Protein AF-A0A7V6YHV7-F1 (afdb_monomer)

Sequence (139 aa):
MKKWRCVVCGYIHEGPTPPDTCPICGVGPEDFEEVVEEPKAAEPAAPAVPEGATGNVGPVPGGNQKEAIFKIEYGLFVVTSEKDGRFNGQVCNTVFQITSELQRVAVALNNNNLTNHFVKASGRLTVSVLGKDNFDDIK

Structure (mmCIF, N/CA/C/O backbone):
data_AF-A0A7V6YHV7-F1
#
_entry.id   AF-A0A7V6YHV7-F1
#
loop_
_atom_site.group_PDB
_atom_site.id
_atom_site.type_symbol
_atom_site.label_atom_id
_atom_site.label_alt_id
_atom_site.label_comp_id
_atom_site.label_asym_id
_atom_site.label_entity_id
_atom_site.label_seq_id
_atom_site.pdbx_PDB_ins_code
_atom_site.Cartn_x
_atom_site.Cartn_y
_atom_site.Cartn_z
_atom_site.occupancy
_atom_site.B_iso_or_equiv
_atom_site.auth_seq_id
_atom_site.auth_comp_id
_atom_site.auth_asym_id
_atom_site.auth_atom_id
_atom_site.pdbx_PDB_model_num
ATOM 1 N N . MET A 1 1 ? 31.386 -7.732 -27.230 1.00 72.94 1 MET A N 1
ATOM 2 C CA . MET A 1 1 ? 30.184 -8.459 -27.695 1.00 72.94 1 MET A CA 1
ATOM 3 C C . MET A 1 1 ? 29.058 -7.442 -27.750 1.00 72.94 1 MET A C 1
ATOM 5 O O . MET A 1 1 ? 28.939 -6.702 -26.782 1.00 72.94 1 MET A O 1
ATOM 9 N N . LYS A 1 2 ? 28.291 -7.347 -28.841 1.00 87.31 2 LYS A N 1
ATOM 10 C CA . LYS A 1 2 ? 27.111 -6.469 -28.860 1.00 87.31 2 LYS A CA 1
ATOM 11 C C . LYS A 1 2 ? 25.996 -7.102 -28.026 1.00 87.31 2 LYS A C 1
ATOM 13 O O . LYS A 1 2 ? 25.850 -8.326 -28.021 1.00 87.31 2 LYS A O 1
ATOM 18 N N . LYS A 1 3 ? 25.250 -6.272 -27.307 1.00 92.44 3 LYS A N 1
ATOM 19 C CA . LYS A 1 3 ? 24.088 -6.676 -26.514 1.00 92.44 3 LYS A CA 1
ATOM 20 C C . LYS A 1 3 ? 22.899 -5.844 -26.962 1.00 92.44 3 LYS A C 1
ATOM 22 O O . LYS A 1 3 ? 23.048 -4.649 -27.192 1.00 92.44 3 LYS A O 1
ATOM 27 N N . TRP A 1 4 ? 21.738 -6.470 -27.059 1.00 93.19 4 TRP A N 1
ATOM 28 C CA . TRP A 1 4 ? 20.493 -5.838 -27.480 1.00 93.19 4 TRP A CA 1
ATOM 29 C C . TRP A 1 4 ? 19.469 -5.979 -26.368 1.00 93.19 4 TRP A C 1
ATOM 31 O O . TRP A 1 4 ? 19.236 -7.087 -25.887 1.00 93.19 4 TRP A O 1
ATOM 41 N N . ARG A 1 5 ? 18.862 -4.874 -25.945 1.00 92.38 5 ARG A N 1
ATOM 42 C CA . ARG A 1 5 ? 17.823 -4.858 -24.917 1.00 92.38 5 ARG A CA 1
ATOM 43 C C . ARG A 1 5 ? 16.465 -4.653 -25.568 1.00 92.38 5 ARG A C 1
ATOM 45 O O . ARG A 1 5 ? 16.271 -3.685 -26.287 1.00 92.38 5 ARG A O 1
ATOM 52 N N . CYS A 1 6 ? 15.513 -5.527 -25.268 1.00 92.00 6 CYS A N 1
ATOM 53 C CA . CYS A 1 6 ? 14.116 -5.304 -25.617 1.00 92.00 6 CYS A CA 1
ATOM 54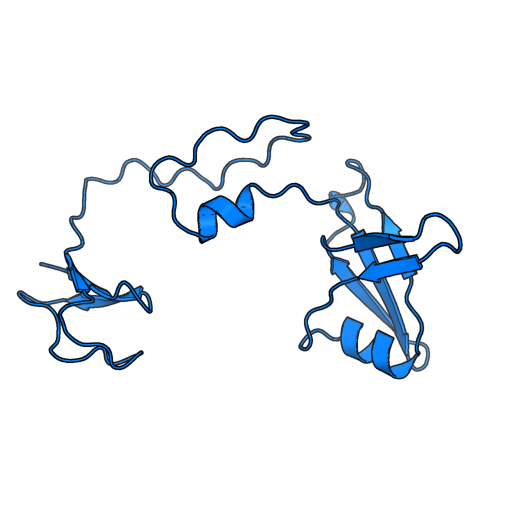 C C . CYS A 1 6 ? 13.556 -4.139 -24.787 1.00 92.00 6 CYS A C 1
ATOM 56 O O . CYS A 1 6 ? 13.540 -4.227 -23.555 1.00 92.00 6 CYS A O 1
ATOM 58 N N . VAL A 1 7 ? 13.049 -3.087 -25.431 1.00 87.62 7 VAL A N 1
ATOM 59 C CA . VAL A 1 7 ? 12.506 -1.898 -24.741 1.00 87.62 7 VAL A CA 1
ATOM 60 C C . VAL A 1 7 ? 11.175 -2.172 -24.032 1.00 87.62 7 VAL A C 1
ATOM 62 O O . VAL A 1 7 ? 10.782 -1.435 -23.132 1.00 87.62 7 VAL A O 1
ATOM 65 N N . VAL A 1 8 ? 10.495 -3.262 -24.401 1.00 83.94 8 VAL A N 1
ATOM 66 C CA . VAL A 1 8 ? 9.172 -3.626 -23.873 1.00 83.94 8 VAL A CA 1
ATOM 67 C C . VAL A 1 8 ? 9.265 -4.437 -22.580 1.00 83.94 8 VAL A C 1
ATOM 69 O O . VAL A 1 8 ? 8.527 -4.179 -21.633 1.00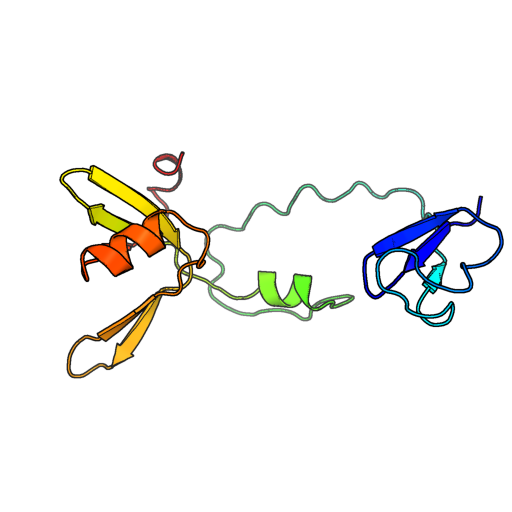 83.94 8 VAL A O 1
ATOM 72 N N . CYS A 1 9 ? 10.165 -5.423 -22.516 1.00 84.75 9 CYS A N 1
ATOM 73 C CA . CYS A 1 9 ? 10.257 -6.344 -21.372 1.00 84.75 9 CYS A CA 1
ATOM 74 C C . CYS A 1 9 ? 11.637 -6.401 -20.701 1.00 84.75 9 CYS A C 1
ATOM 76 O O . CYS A 1 9 ? 11.786 -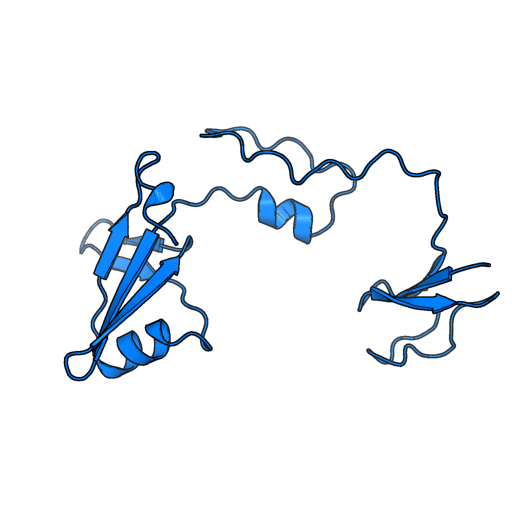7.053 -19.670 1.00 84.75 9 CYS A O 1
ATOM 78 N N . GLY A 1 10 ? 12.652 -5.749 -21.272 1.00 81.56 10 GLY A N 1
ATOM 79 C CA . GLY A 1 10 ? 14.008 -5.721 -20.723 1.00 81.56 10 GLY A CA 1
ATOM 80 C C . GLY A 1 10 ? 14.865 -6.960 -21.008 1.00 81.56 10 GLY A C 1
ATOM 81 O O . GLY A 1 10 ? 15.976 -7.038 -20.488 1.00 81.56 10 GLY A O 1
ATOM 82 N N . TYR A 1 11 ? 14.399 -7.918 -21.823 1.00 90.00 11 TYR A N 1
ATOM 83 C CA . TYR A 1 11 ? 15.203 -9.074 -22.250 1.00 90.00 11 TYR A CA 1
ATOM 84 C C . TYR A 1 11 ? 16.514 -8.632 -22.920 1.00 90.00 11 TYR A C 1
ATOM 86 O O . TYR A 1 11 ? 16.486 -7.769 -23.797 1.00 90.00 11 TYR A O 1
ATOM 94 N N . ILE A 1 12 ? 17.639 -9.246 -22.535 1.00 91.75 12 ILE A N 1
ATOM 95 C CA . ILE A 1 12 ? 18.960 -8.991 -23.121 1.00 91.75 12 ILE A CA 1
ATOM 96 C C . ILE A 1 12 ? 19.338 -10.146 -24.044 1.00 91.75 12 ILE A C 1
ATOM 98 O O . ILE A 1 12 ? 19.445 -11.292 -23.608 1.00 91.75 12 ILE A O 1
ATOM 102 N N . HIS A 1 13 ? 19.575 -9.826 -25.310 1.00 91.25 13 HIS A N 1
ATOM 103 C CA . HIS A 1 13 ? 20.118 -10.739 -26.302 1.00 91.25 13 HIS A CA 1
ATOM 104 C C . HIS A 1 13 ? 21.596 -10.427 -26.551 1.00 91.25 13 HIS A C 1
ATOM 106 O O . HIS A 1 13 ? 21.957 -9.278 -26.809 1.00 91.25 13 HIS A O 1
ATOM 112 N N . GLU A 1 14 ? 22.457 -11.439 -26.495 1.00 92.12 14 GLU A N 1
ATOM 113 C CA . GLU A 1 14 ? 23.878 -11.303 -26.821 1.00 92.12 14 GLU A CA 1
ATOM 114 C C . GLU A 1 14 ? 24.118 -11.793 -28.247 1.00 92.12 14 GLU A C 1
ATOM 116 O O . GLU A 1 14 ? 23.973 -12.977 -28.542 1.00 92.12 14 GLU A O 1
ATOM 121 N N . GLY A 1 15 ? 24.480 -10.882 -29.145 1.00 87.75 15 GLY A N 1
ATOM 122 C CA . GLY A 1 15 ? 24.585 -11.211 -30.558 1.00 87.75 15 GLY A CA 1
ATOM 123 C C . GLY A 1 15 ? 24.932 -10.001 -31.418 1.00 87.75 15 GLY A C 1
ATOM 124 O O . GLY A 1 15 ? 24.776 -8.858 -30.983 1.00 87.75 15 GLY A O 1
ATOM 125 N N . PRO A 1 16 ? 25.434 -10.220 -32.643 1.00 86.00 16 PRO A N 1
ATOM 126 C CA . PRO A 1 16 ? 25.767 -9.133 -33.561 1.00 86.00 16 PRO A CA 1
ATOM 127 C C . PRO A 1 16 ? 24.528 -8.332 -33.993 1.00 86.00 16 PRO A C 1
ATOM 129 O O . PRO A 1 16 ? 24.656 -7.143 -34.277 1.00 86.00 16 PRO A O 1
ATOM 132 N N . THR A 1 17 ? 23.350 -8.959 -33.990 1.00 89.44 17 THR A N 1
ATOM 133 C CA . THR A 1 17 ? 22.046 -8.387 -34.354 1.00 89.44 17 THR A CA 1
ATOM 134 C C . THR A 1 17 ? 20.987 -8.735 -33.298 1.00 89.44 17 THR A C 1
ATOM 136 O O . THR A 1 17 ? 21.179 -9.704 -32.556 1.00 89.44 17 THR A O 1
ATOM 139 N N . PRO A 1 18 ? 19.886 -7.967 -33.201 1.00 91.19 18 PRO A N 1
ATOM 140 C CA . PRO A 1 18 ? 18.767 -8.311 -32.329 1.00 91.19 18 PRO A CA 1
ATOM 141 C C . PRO A 1 18 ? 18.048 -9.575 -32.841 1.00 91.19 18 PRO A C 1
ATOM 143 O O . PRO A 1 18 ? 18.154 -9.899 -34.027 1.00 91.19 18 PRO A O 1
ATOM 146 N N . PRO A 1 19 ? 17.338 -10.309 -31.966 1.00 92.69 19 PRO A N 1
ATOM 147 C CA . PRO A 1 19 ? 16.587 -11.496 -32.360 1.00 92.69 19 PRO A CA 1
ATOM 148 C C . PRO A 1 19 ? 15.329 -11.113 -33.158 1.00 92.69 19 PRO A C 1
ATOM 150 O O . PRO A 1 19 ? 14.707 -10.093 -32.871 1.00 92.69 19 PRO A O 1
ATOM 153 N N . ASP A 1 20 ? 14.906 -11.972 -34.094 1.00 91.94 20 ASP A N 1
ATOM 154 C CA . ASP A 1 20 ? 13.702 -11.757 -34.923 1.00 91.94 20 ASP A CA 1
ATOM 155 C C . ASP A 1 20 ? 12.402 -11.695 -34.106 1.00 91.94 20 ASP A C 1
ATOM 157 O O . ASP A 1 20 ? 11.381 -11.173 -34.550 1.00 91.94 20 ASP A O 1
ATOM 161 N N . THR A 1 21 ? 12.397 -12.278 -32.910 1.00 93.00 21 THR A N 1
ATOM 162 C CA . THR A 1 21 ? 11.264 -12.203 -31.989 1.00 93.00 21 THR A CA 1
ATOM 163 C C . THR A 1 21 ? 11.768 -12.302 -30.560 1.00 93.00 21 THR A C 1
ATOM 165 O O . THR A 1 21 ? 12.560 -13.185 -30.219 1.00 93.00 21 THR A O 1
ATOM 168 N N . CYS A 1 22 ? 11.294 -11.409 -29.694 1.00 92.44 22 CYS A N 1
ATOM 169 C CA . CYS A 1 22 ? 11.606 -11.466 -28.277 1.00 92.44 22 CYS A CA 1
ATOM 170 C C . CYS A 1 22 ? 11.013 -12.742 -27.644 1.00 92.44 22 CYS A C 1
ATOM 172 O O . CYS A 1 22 ? 9.792 -12.911 -27.668 1.00 92.44 22 CYS A O 1
ATOM 174 N N . PRO A 1 23 ? 11.815 -13.600 -26.983 1.00 90.94 23 PRO A N 1
ATOM 175 C CA . PRO A 1 23 ? 11.320 -14.842 -26.383 1.00 90.94 23 PRO A CA 1
ATOM 176 C C . PRO A 1 23 ? 10.431 -14.623 -25.149 1.00 90.94 23 PRO A C 1
ATOM 178 O O . PRO A 1 23 ? 9.784 -15.563 -24.697 1.00 90.94 23 PRO A O 1
ATOM 181 N N . ILE A 1 24 ? 10.410 -13.409 -24.582 1.00 88.25 24 ILE A N 1
ATOM 182 C CA . ILE A 1 24 ? 9.618 -13.085 -23.385 1.00 88.25 24 ILE A CA 1
ATOM 183 C C . ILE A 1 24 ? 8.276 -12.437 -23.745 1.00 88.25 24 ILE A C 1
ATOM 185 O O . ILE A 1 24 ? 7.260 -12.788 -23.153 1.00 88.25 24 ILE A O 1
ATOM 189 N N . CYS A 1 25 ? 8.254 -11.489 -24.687 1.00 88.88 25 CYS A N 1
ATOM 190 C CA . CYS A 1 25 ? 7.051 -10.698 -24.985 1.00 88.88 25 CYS A CA 1
ATOM 191 C C . CYS A 1 25 ? 6.556 -10.782 -26.435 1.00 88.88 25 CYS A C 1
ATOM 193 O O . CYS A 1 25 ? 5.473 -10.283 -26.721 1.00 88.88 25 CYS A O 1
ATOM 195 N N . GLY A 1 26 ? 7.301 -11.424 -27.339 1.00 89.38 26 GLY A N 1
ATOM 196 C CA . GLY A 1 26 ? 6.849 -11.683 -28.709 1.00 89.38 26 GLY A CA 1
ATOM 197 C C . GLY A 1 26 ? 6.953 -10.510 -29.688 1.00 89.38 26 GLY A C 1
ATOM 198 O O . GLY A 1 26 ? 6.494 -10.650 -30.816 1.00 89.38 26 GLY A O 1
ATOM 199 N N . VAL A 1 27 ? 7.540 -9.377 -29.294 1.00 91.88 27 VAL A N 1
ATOM 200 C CA . VAL A 1 27 ? 7.771 -8.237 -30.202 1.00 91.88 27 VAL A CA 1
ATOM 201 C C . VAL A 1 27 ? 8.911 -8.501 -31.184 1.00 91.88 27 VAL A C 1
ATOM 203 O O . VAL A 1 27 ? 9.783 -9.334 -30.909 1.00 91.88 27 VAL A O 1
ATOM 206 N N . GLY A 1 28 ? 8.892 -7.800 -32.317 1.00 90.56 28 GLY A N 1
ATOM 207 C CA . GLY A 1 28 ? 9.900 -7.912 -33.366 1.00 90.56 28 GLY A CA 1
ATOM 208 C C . GLY A 1 28 ? 11.231 -7.219 -33.029 1.00 90.56 28 GLY A C 1
ATOM 209 O O . GLY A 1 28 ? 11.379 -6.613 -31.961 1.00 90.56 28 GLY A O 1
ATOM 210 N N . PRO A 1 29 ? 12.233 -7.319 -33.921 1.00 92.19 29 PRO A N 1
ATOM 211 C CA . PRO A 1 29 ? 13.563 -6.736 -33.736 1.00 92.19 29 PRO A CA 1
ATOM 212 C C . PRO A 1 29 ? 13.561 -5.200 -33.688 1.00 92.19 29 PRO A C 1
ATOM 214 O O . PRO A 1 29 ? 14.521 -4.611 -33.197 1.00 92.19 29 PRO A O 1
ATOM 217 N N . GLU A 1 30 ? 12.506 -4.544 -34.176 1.00 91.75 30 GLU A N 1
ATOM 218 C CA . GLU A 1 30 ? 12.312 -3.091 -34.121 1.00 91.75 30 GLU A CA 1
ATOM 219 C C . GLU A 1 30 ? 12.253 -2.538 -32.690 1.00 91.75 30 GLU A C 1
ATOM 221 O O . GLU A 1 30 ? 12.613 -1.385 -32.463 1.00 91.75 30 GLU A O 1
ATOM 226 N N . ASP A 1 31 ? 11.866 -3.376 -31.725 1.00 91.69 31 ASP A N 1
ATOM 227 C CA . ASP A 1 31 ? 11.743 -3.029 -30.309 1.00 91.69 31 ASP A CA 1
ATOM 228 C C . ASP A 1 31 ? 13.000 -3.410 -29.498 1.00 91.69 31 ASP A C 1
ATOM 230 O O . ASP A 1 31 ? 12.939 -3.621 -28.279 1.00 91.69 31 ASP A O 1
ATOM 234 N N . PHE A 1 32 ? 14.157 -3.522 -30.161 1.00 94.12 32 PHE A N 1
ATOM 235 C CA . PHE A 1 32 ? 15.45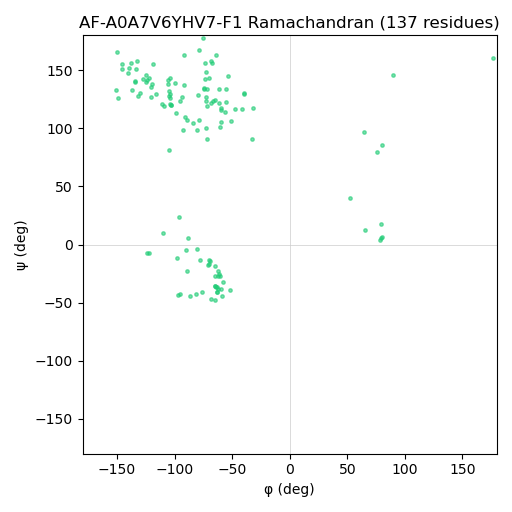4 -3.767 -29.528 1.00 94.12 32 PHE A CA 1
ATOM 236 C C . PHE A 1 32 ? 16.428 -2.600 -29.722 1.00 94.12 32 PHE A C 1
ATOM 238 O O . PHE A 1 32 ? 16.715 -2.183 -30.841 1.00 94.12 32 PHE A O 1
ATOM 245 N N . GLU A 1 33 ? 17.019 -2.137 -28.621 1.00 92.19 33 GLU A N 1
ATOM 246 C CA . GLU A 1 33 ? 18.066 -1.110 -28.605 1.00 92.19 33 GLU A CA 1
ATOM 247 C C . GLU A 1 33 ? 19.449 -1.718 -28.310 1.00 92.19 33 GLU A C 1
ATOM 249 O O . GLU A 1 33 ? 19.581 -2.632 -27.490 1.00 92.19 33 GLU A O 1
ATOM 254 N N . GLU A 1 34 ? 20.500 -1.225 -28.975 1.00 91.00 34 GLU A N 1
ATOM 255 C CA . GLU A 1 34 ? 21.882 -1.652 -28.711 1.00 91.00 34 GLU A CA 1
ATOM 256 C C . GLU A 1 34 ? 22.360 -1.080 -27.367 1.00 91.00 34 GLU A C 1
ATOM 258 O O . GLU A 1 34 ? 22.364 0.131 -27.144 1.00 91.00 34 GLU A O 1
ATOM 263 N N . VAL A 1 35 ? 22.797 -1.957 -26.464 1.00 86.19 35 VAL A N 1
ATOM 264 C CA . VAL A 1 35 ? 23.362 -1.575 -25.169 1.00 86.19 35 VAL A CA 1
ATOM 265 C C . VAL A 1 35 ? 24.817 -1.177 -25.384 1.00 86.19 35 VAL A C 1
ATOM 267 O O . VAL A 1 35 ? 25.709 -2.026 -25.459 1.00 86.19 35 VAL A O 1
ATOM 270 N N . VAL A 1 36 ? 25.055 0.128 -25.475 1.00 78.69 36 VAL A N 1
ATOM 271 C CA . VAL A 1 36 ? 26.403 0.696 -25.456 1.00 78.69 36 VAL A CA 1
ATOM 272 C C . VAL A 1 36 ? 26.869 0.728 -24.000 1.00 78.69 36 VAL A C 1
ATOM 274 O O . VAL A 1 36 ? 26.359 1.497 -23.189 1.00 78.69 36 VAL A O 1
ATOM 277 N N . GLU A 1 37 ? 27.800 -0.156 -23.636 1.00 61.22 37 GLU A N 1
ATOM 278 C CA . GLU A 1 37 ? 28.442 -0.126 -22.319 1.00 61.22 37 GLU A CA 1
ATOM 279 C C . GLU A 1 37 ? 29.391 1.086 -22.258 1.00 61.22 37 GLU A C 1
ATOM 281 O O . GLU A 1 37 ? 30.556 1.004 -22.643 1.00 61.22 37 GLU A O 1
ATOM 286 N N . GLU A 1 38 ? 28.894 2.237 -21.800 1.00 46.00 38 GLU A N 1
ATOM 287 C CA . GLU A 1 38 ? 29.760 3.338 -21.369 1.00 46.00 38 GLU A CA 1
ATOM 288 C C . GLU A 1 38 ? 30.476 2.948 -20.063 1.00 46.00 38 GLU A C 1
ATOM 290 O O . GLU A 1 38 ? 29.892 2.258 -19.216 1.00 46.00 38 GLU A O 1
ATOM 295 N N . PRO A 1 39 ? 31.749 3.347 -19.869 1.00 42.62 39 PRO A N 1
ATOM 296 C CA . PRO A 1 39 ? 32.498 2.988 -18.675 1.00 42.62 39 PRO A CA 1
ATOM 297 C C . PRO A 1 39 ? 31.776 3.530 -17.443 1.00 42.62 39 PRO A C 1
ATOM 299 O O . PRO A 1 39 ? 31.647 4.738 -17.262 1.00 42.62 39 PRO A O 1
ATOM 302 N N . LYS A 1 40 ? 31.316 2.587 -16.615 1.00 38.88 40 LYS A N 1
ATOM 303 C CA . LYS A 1 40 ? 30.654 2.735 -15.317 1.00 38.88 40 LYS A CA 1
ATOM 304 C C . LYS A 1 40 ? 31.166 3.951 -14.532 1.00 38.88 40 LYS A C 1
ATOM 306 O O . LYS A 1 40 ? 32.069 3.830 -13.705 1.00 38.88 40 LYS A O 1
ATOM 311 N N . ALA A 1 41 ? 30.525 5.106 -14.717 1.00 34.66 41 ALA A N 1
ATOM 312 C CA . ALA A 1 41 ? 30.329 6.016 -13.603 1.00 34.66 41 ALA A CA 1
ATOM 313 C C . ALA A 1 41 ? 29.488 5.228 -12.600 1.00 34.66 41 ALA A C 1
ATOM 315 O O . ALA A 1 41 ? 28.461 4.656 -12.969 1.00 34.66 41 ALA A O 1
ATOM 316 N N . ALA A 1 42 ? 30.019 5.075 -11.388 1.00 38.16 42 ALA A N 1
ATOM 317 C CA . ALA A 1 42 ? 29.410 4.307 -10.316 1.00 38.16 42 ALA A CA 1
ATOM 318 C C . ALA A 1 42 ? 27.893 4.525 -10.296 1.00 38.16 42 ALA A C 1
ATOM 320 O O . ALA A 1 42 ? 27.445 5.672 -10.322 1.00 38.16 42 ALA A O 1
ATOM 321 N N . GLU A 1 43 ? 27.132 3.426 -10.264 1.00 38.22 43 GLU A N 1
ATOM 322 C CA . GLU A 1 43 ? 25.720 3.462 -9.891 1.00 38.22 43 GLU A CA 1
ATOM 323 C C . GLU A 1 43 ? 25.601 4.415 -8.701 1.00 38.22 43 GLU A C 1
ATOM 325 O O . GLU A 1 43 ? 26.237 4.148 -7.671 1.00 38.22 43 GLU A O 1
ATOM 330 N N . PRO A 1 44 ? 24.884 5.548 -8.816 1.00 44.25 44 PRO A N 1
ATOM 331 C CA . PRO A 1 44 ? 24.596 6.313 -7.629 1.00 44.25 44 PRO A CA 1
ATOM 332 C C . PRO A 1 44 ? 23.816 5.357 -6.736 1.00 44.25 44 PRO A C 1
ATOM 334 O O . PRO A 1 44 ? 22.757 4.851 -7.119 1.00 44.25 44 PRO A O 1
ATOM 337 N N . ALA A 1 45 ? 24.402 5.056 -5.574 1.00 43.06 45 ALA A N 1
ATOM 338 C CA . ALA A 1 45 ? 23.689 4.452 -4.466 1.00 43.06 45 ALA A CA 1
ATOM 339 C C . ALA A 1 45 ? 22.315 5.119 -4.409 1.00 43.06 45 ALA A C 1
ATOM 341 O O . ALA A 1 45 ? 22.254 6.349 -4.521 1.00 43.06 45 ALA A O 1
ATOM 342 N N . ALA A 1 46 ? 21.255 4.304 -4.338 1.00 43.06 46 ALA A N 1
ATOM 343 C CA . ALA A 1 46 ? 19.870 4.756 -4.263 1.00 43.06 46 ALA A CA 1
ATOM 344 C C . ALA A 1 46 ? 19.825 6.096 -3.515 1.00 43.06 46 ALA A C 1
ATOM 346 O O . ALA A 1 46 ? 20.318 6.136 -2.382 1.00 43.06 46 ALA A O 1
ATOM 347 N N . PRO A 1 47 ? 19.389 7.196 -4.163 1.00 45.03 47 PRO A N 1
ATOM 348 C CA . PRO A 1 47 ? 19.552 8.515 -3.583 1.00 45.03 47 PRO A CA 1
ATOM 349 C C . PRO A 1 47 ? 18.905 8.484 -2.208 1.00 45.03 47 PRO A C 1
ATOM 351 O O . PRO A 1 47 ? 17.742 8.096 -2.081 1.00 45.03 47 PRO A O 1
ATOM 354 N N . ALA A 1 48 ? 19.700 8.814 -1.187 1.00 43.03 48 ALA A N 1
ATOM 355 C CA . ALA A 1 48 ? 19.205 9.001 0.161 1.00 43.03 48 ALA A CA 1
ATOM 356 C C . ALA A 1 48 ? 17.972 9.895 0.052 1.00 43.03 48 ALA A C 1
ATOM 358 O O . ALA A 1 48 ? 18.060 11.007 -0.471 1.00 43.03 48 ALA A O 1
ATOM 359 N N . VAL A 1 49 ? 16.819 9.348 0.437 1.00 46.22 49 VAL A N 1
ATOM 360 C CA . VAL A 1 49 ? 15.540 10.050 0.394 1.00 46.22 49 VAL A CA 1
ATOM 361 C C . VAL A 1 49 ? 15.736 11.326 1.213 1.00 46.22 49 VAL A C 1
ATOM 363 O O . VAL A 1 49 ? 16.014 11.214 2.408 1.00 46.22 49 VAL A O 1
ATOM 366 N N . PRO A 1 50 ? 15.681 12.531 0.619 1.00 41.72 50 PRO A N 1
ATOM 367 C CA . PRO A 1 50 ? 15.814 13.736 1.413 1.00 41.72 50 PRO A CA 1
ATOM 368 C C . PRO A 1 50 ? 14.588 13.822 2.322 1.00 41.72 50 PRO A C 1
ATOM 370 O O . PRO A 1 50 ? 13.446 13.779 1.858 1.00 41.72 50 PRO A O 1
ATOM 373 N N . GLU A 1 51 ? 14.822 13.898 3.630 1.00 39.62 51 GLU A N 1
ATOM 374 C CA . GLU A 1 51 ? 13.763 14.047 4.621 1.00 39.62 51 GLU A CA 1
ATOM 375 C C . GLU A 1 51 ? 12.987 15.346 4.390 1.00 39.62 51 GLU A C 1
ATOM 377 O O . GLU A 1 51 ? 13.382 16.425 4.822 1.00 39.62 51 GLU A O 1
ATOM 382 N N . GLY A 1 52 ? 11.815 15.226 3.772 1.00 49.69 52 GLY A N 1
ATOM 383 C CA . GLY A 1 52 ? 10.902 16.340 3.544 1.00 49.69 52 GLY A CA 1
ATOM 384 C C . GLY A 1 52 ? 11.295 17.197 2.347 1.00 49.69 52 GLY A C 1
ATOM 385 O O . GLY A 1 52 ? 11.898 18.253 2.499 1.00 49.69 52 GLY A O 1
ATOM 386 N N . ALA A 1 53 ? 10.855 16.794 1.160 1.00 41.47 53 ALA A N 1
ATOM 387 C CA . ALA A 1 53 ? 10.647 17.745 0.082 1.00 41.47 53 ALA A CA 1
ATOM 388 C C . ALA A 1 53 ? 9.207 18.250 0.203 1.00 41.47 53 ALA A C 1
ATOM 390 O O . ALA A 1 53 ? 8.262 17.507 -0.017 1.00 41.47 53 ALA A O 1
ATOM 391 N N . THR A 1 54 ? 9.052 19.495 0.639 1.00 44.00 54 THR A N 1
ATOM 392 C CA . THR A 1 54 ? 7.899 20.314 0.279 1.00 44.00 54 THR A CA 1
ATOM 393 C C . THR A 1 54 ? 8.291 21.079 -0.981 1.00 44.00 54 THR A C 1
ATOM 395 O O . THR A 1 54 ? 9.106 21.997 -0.897 1.00 44.00 54 THR A O 1
ATOM 398 N N . GLY A 1 55 ? 7.705 20.733 -2.128 1.00 47.00 55 GLY A N 1
ATOM 399 C CA . GLY A 1 55 ? 7.625 21.621 -3.290 1.00 47.00 55 GLY A CA 1
ATOM 400 C C . GLY A 1 55 ? 8.772 21.568 -4.313 1.00 47.00 55 GLY A C 1
ATOM 401 O O . GLY A 1 55 ? 9.950 21.458 -3.990 1.00 47.00 55 GLY A O 1
ATOM 402 N N . ASN A 1 56 ? 8.367 21.771 -5.574 1.00 45.69 56 ASN A N 1
ATOM 403 C CA . ASN A 1 56 ? 9.162 21.970 -6.795 1.00 45.69 56 ASN A CA 1
ATOM 404 C C . ASN A 1 56 ? 9.819 20.719 -7.395 1.00 45.69 56 ASN A C 1
ATOM 406 O O . ASN A 1 56 ? 11.027 20.499 -7.322 1.00 45.69 56 ASN A O 1
ATOM 410 N N . VAL A 1 57 ? 9.007 19.949 -8.120 1.00 55.75 57 VAL A N 1
ATOM 411 C CA . VAL A 1 57 ? 9.483 18.853 -8.964 1.00 55.75 57 VAL A CA 1
ATOM 412 C C . VAL A 1 57 ? 10.183 19.427 -10.206 1.00 55.75 57 VAL A C 1
ATOM 414 O O . VAL A 1 57 ? 9.535 19.863 -11.154 1.00 55.75 57 VAL A O 1
ATOM 417 N N . GLY A 1 58 ? 11.519 19.456 -10.201 1.00 55.31 58 GLY A N 1
ATOM 418 C CA . GLY A 1 58 ? 12.318 19.821 -11.379 1.00 55.31 58 GLY A CA 1
ATOM 419 C C . GLY A 1 58 ? 12.149 18.828 -12.547 1.00 55.31 58 GLY A C 1
ATOM 420 O O . GLY A 1 58 ? 11.696 17.694 -12.325 1.00 55.31 58 GLY A O 1
ATOM 421 N N . PRO A 1 59 ? 12.528 19.211 -13.787 1.00 57.69 59 PRO A N 1
ATOM 422 C CA . PRO A 1 59 ? 12.396 18.359 -14.972 1.00 57.69 59 PRO A CA 1
ATOM 423 C C . PRO A 1 59 ? 13.058 16.991 -14.760 1.00 57.69 59 PRO A C 1
ATOM 425 O O . PRO A 1 59 ? 14.040 16.874 -14.029 1.00 57.69 59 PRO A O 1
ATOM 428 N N . VAL A 1 60 ? 12.483 15.930 -15.337 1.00 56.97 60 VAL A N 1
ATOM 429 C CA . VAL A 1 60 ? 13.046 14.569 -15.286 1.00 56.97 60 VAL A CA 1
ATOM 430 C C . VAL A 1 60 ? 14.089 14.450 -16.409 1.00 56.97 60 VAL A C 1
ATOM 432 O O . VAL A 1 60 ? 13.691 14.392 -17.575 1.00 56.97 60 VAL A O 1
ATOM 435 N N . PRO A 1 61 ? 15.405 14.474 -16.123 1.00 49.19 61 PRO A N 1
ATOM 436 C CA . PRO A 1 61 ? 16.418 14.349 -17.168 1.00 49.19 61 PRO A CA 1
ATOM 437 C C . PRO A 1 61 ? 16.415 12.897 -17.667 1.00 49.19 61 PRO A C 1
ATOM 439 O O . PRO A 1 61 ? 16.630 11.995 -16.869 1.00 49.19 61 PRO A O 1
ATOM 442 N N . GLY A 1 62 ? 16.136 12.665 -18.956 1.00 64.31 62 GLY A N 1
ATOM 443 C CA . GLY A 1 62 ? 16.041 11.306 -19.528 1.00 64.31 62 GLY A CA 1
ATOM 444 C C . GLY A 1 62 ? 14.716 10.570 -19.259 1.00 64.31 62 GLY A C 1
ATOM 445 O O . GLY A 1 62 ? 14.659 9.351 -19.399 1.00 64.31 62 GLY A O 1
ATOM 446 N N . GLY A 1 63 ? 13.665 11.311 -18.884 1.00 58.06 63 GLY A N 1
ATOM 447 C CA . GLY A 1 63 ? 12.479 10.809 -18.188 1.00 58.06 63 GLY A CA 1
ATOM 448 C C . GLY A 1 63 ? 11.775 9.595 -18.784 1.00 58.06 63 GLY A C 1
ATOM 449 O O . GLY A 1 63 ? 10.999 9.699 -19.733 1.00 58.06 63 GLY A O 1
ATOM 450 N N . ASN A 1 64 ? 11.955 8.457 -18.119 1.00 74.69 64 ASN A N 1
ATOM 451 C CA . ASN A 1 64 ? 11.083 7.297 -18.265 1.00 74.69 64 ASN A CA 1
ATOM 452 C C . ASN A 1 64 ? 9.950 7.324 -17.213 1.00 74.69 64 ASN A C 1
ATOM 454 O O . ASN A 1 64 ? 10.006 8.030 -16.203 1.00 74.69 64 ASN A O 1
ATOM 458 N N . GLN A 1 65 ? 8.892 6.538 -17.446 1.00 67.69 65 GLN A N 1
ATOM 459 C CA . GLN A 1 65 ? 7.698 6.501 -16.584 1.00 67.69 65 GLN A CA 1
ATOM 460 C C . GLN A 1 65 ? 8.024 6.140 -15.127 1.00 67.69 65 GLN A C 1
ATOM 462 O O . GLN A 1 65 ? 7.378 6.633 -14.203 1.00 67.69 65 GLN A O 1
ATOM 467 N N . LYS A 1 66 ? 9.044 5.303 -14.912 1.00 71.25 66 LYS A N 1
ATOM 468 C CA . LYS A 1 66 ? 9.450 4.848 -13.583 1.00 71.25 66 LYS A CA 1
ATOM 469 C C . LYS A 1 66 ? 9.971 6.018 -12.751 1.00 71.25 66 LYS A C 1
ATOM 471 O O . LYS A 1 66 ? 9.514 6.213 -11.632 1.00 71.25 66 LYS A O 1
ATOM 476 N N . GLU A 1 67 ? 10.857 6.832 -13.314 1.00 75.25 67 GLU A N 1
ATOM 477 C CA . GLU A 1 67 ? 11.408 8.018 -12.647 1.00 75.25 67 GLU A CA 1
ATOM 478 C C . GLU A 1 67 ? 10.342 9.060 -12.311 1.00 75.25 67 GLU A C 1
ATOM 480 O O . GLU A 1 67 ? 10.389 9.660 -11.240 1.00 75.25 67 GLU A O 1
ATOM 485 N N . ALA A 1 68 ? 9.357 9.255 -13.192 1.00 75.12 68 ALA A N 1
ATOM 486 C CA . ALA A 1 68 ? 8.256 10.179 -12.937 1.00 75.12 68 ALA A CA 1
ATOM 487 C C . ALA A 1 68 ? 7.402 9.743 -11.731 1.00 75.12 68 ALA A C 1
ATOM 489 O O . ALA A 1 68 ? 7.050 10.574 -10.895 1.00 75.12 68 ALA A O 1
ATOM 490 N N . ILE A 1 69 ? 7.122 8.441 -11.601 1.00 75.19 69 ILE A N 1
ATOM 491 C CA . ILE A 1 69 ? 6.324 7.886 -10.493 1.00 75.19 69 ILE A CA 1
ATOM 492 C C . ILE A 1 69 ? 7.028 8.071 -9.140 1.00 75.19 69 ILE A C 1
ATOM 494 O O . ILE A 1 69 ? 6.363 8.354 -8.143 1.00 75.19 69 ILE A O 1
ATOM 498 N N . PHE A 1 70 ? 8.361 7.971 -9.098 1.00 74.12 70 PHE A N 1
ATOM 499 C CA . PHE A 1 70 ? 9.142 8.153 -7.866 1.00 74.12 70 PHE A CA 1
ATOM 500 C C . PHE A 1 70 ? 9.171 9.595 -7.343 1.00 74.12 70 PHE A C 1
ATOM 502 O O . PHE A 1 70 ? 9.557 9.808 -6.197 1.00 74.12 70 PHE A O 1
ATOM 509 N N . LYS A 1 71 ? 8.765 10.583 -8.150 1.00 73.94 71 LYS A N 1
ATOM 510 C CA . LYS A 1 71 ? 8.710 11.992 -7.733 1.00 73.94 71 LYS A CA 1
ATOM 511 C C . LYS A 1 71 ? 7.371 12.403 -7.114 1.00 73.94 71 LYS A C 1
ATOM 513 O O . LYS A 1 71 ? 7.240 13.543 -6.678 1.00 73.94 71 LYS A O 1
ATOM 518 N N . ILE A 1 72 ? 6.375 11.519 -7.102 1.00 75.75 72 ILE A N 1
ATOM 519 C CA . ILE A 1 72 ? 5.086 11.805 -6.468 1.00 75.75 72 ILE A CA 1
ATOM 520 C C . ILE A 1 72 ? 5.283 11.764 -4.948 1.00 75.75 72 ILE A C 1
ATOM 522 O O . ILE A 1 72 ? 5.812 10.793 -4.410 1.00 75.75 72 ILE A O 1
ATOM 526 N N . GLU A 1 73 ? 4.876 12.829 -4.262 1.00 66.88 73 GLU A N 1
ATOM 527 C CA . GLU A 1 73 ? 4.917 12.897 -2.803 1.00 66.88 73 GLU A CA 1
ATOM 528 C C . GLU A 1 73 ? 3.801 12.030 -2.204 1.00 66.88 73 GLU A C 1
ATOM 530 O O . GLU A 1 73 ? 2.647 12.086 -2.635 1.00 66.88 73 GLU A O 1
ATOM 535 N N . TYR A 1 74 ? 4.140 11.244 -1.182 1.00 72.75 74 TYR A N 1
ATOM 536 C CA . TYR A 1 74 ? 3.181 10.429 -0.445 1.00 72.75 74 TYR A CA 1
ATOM 537 C C . TYR A 1 74 ? 3.416 10.560 1.058 1.00 72.75 74 TYR A C 1
ATOM 539 O O . TYR A 1 74 ? 4.557 10.541 1.520 1.00 72.75 74 TYR A O 1
ATOM 547 N N . GLY A 1 75 ? 2.332 10.629 1.829 1.00 81.56 75 GLY A N 1
ATOM 548 C CA . GLY A 1 75 ? 2.399 10.322 3.255 1.00 81.56 75 GLY A CA 1
ATOM 549 C C . GLY A 1 75 ? 2.669 8.831 3.466 1.00 81.56 75 GLY A C 1
ATOM 550 O O . GLY A 1 75 ? 2.381 8.015 2.589 1.00 81.56 75 GLY A O 1
ATOM 551 N N . LEU A 1 76 ? 3.203 8.466 4.630 1.00 87.44 76 LEU A N 1
ATOM 552 C CA . LEU A 1 76 ? 3.366 7.069 5.017 1.00 87.44 76 LEU A CA 1
ATOM 553 C C . LEU A 1 76 ? 2.319 6.698 6.065 1.00 87.44 76 LEU A C 1
ATOM 555 O O . LEU A 1 76 ? 2.110 7.417 7.042 1.00 87.44 76 LEU A O 1
ATOM 559 N N . PHE A 1 77 ? 1.659 5.567 5.855 1.00 90.69 77 PHE A N 1
ATOM 560 C CA . PHE A 1 77 ? 0.603 5.075 6.723 1.00 90.69 77 PHE A CA 1
ATOM 561 C C . PHE A 1 77 ? 0.817 3.595 7.018 1.00 90.69 77 PHE A C 1
ATOM 563 O O . PHE A 1 77 ? 1.344 2.850 6.194 1.00 90.69 77 PHE A O 1
ATOM 570 N N . VAL A 1 78 ? 0.356 3.144 8.177 1.00 92.62 78 VAL A N 1
ATOM 571 C CA . VAL A 1 78 ? 0.220 1.722 8.491 1.00 92.62 78 VAL A CA 1
ATOM 572 C C . VAL A 1 78 ? -1.263 1.401 8.512 1.00 92.62 78 VAL A C 1
ATOM 574 O O . VAL A 1 78 ? -2.035 1.977 9.276 1.00 92.62 78 VAL A O 1
ATOM 577 N N . VAL A 1 79 ? -1.665 0.490 7.630 1.00 95.06 79 VAL A N 1
ATOM 578 C CA . VAL A 1 79 ? -3.044 0.017 7.520 1.00 95.06 79 VAL A CA 1
ATOM 579 C C . VAL A 1 79 ? -3.121 -1.346 8.173 1.00 9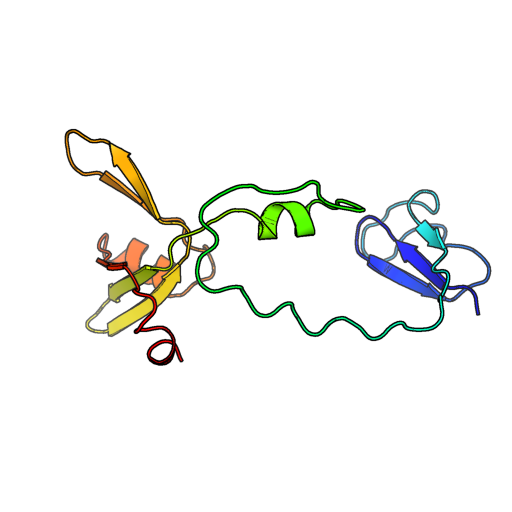5.06 79 VAL A C 1
ATOM 581 O O . VAL A 1 79 ? -2.441 -2.276 7.738 1.00 95.06 79 VAL A O 1
ATOM 584 N N . THR A 1 80 ? -3.953 -1.469 9.200 1.00 96.00 80 THR A N 1
ATOM 585 C CA . THR A 1 80 ? -4.155 -2.718 9.941 1.00 96.00 80 THR A CA 1
ATOM 586 C C . THR A 1 80 ? -5.596 -3.188 9.856 1.00 96.00 80 THR A C 1
ATOM 588 O O . THR A 1 80 ? -6.522 -2.413 9.611 1.00 96.00 80 THR A O 1
ATOM 591 N N . SER A 1 81 ? -5.785 -4.490 10.035 1.00 97.31 81 SER A N 1
ATOM 592 C CA . SER A 1 81 ? -7.095 -5.114 10.158 1.00 97.31 81 SER A CA 1
ATOM 593 C C . SER A 1 81 ? -6.999 -6.356 11.042 1.00 97.31 81 SER A C 1
ATOM 595 O O . SER A 1 81 ? -5.909 -6.852 11.340 1.00 97.31 81 SER A O 1
ATOM 597 N N . GLU A 1 82 ? -8.152 -6.844 11.476 1.00 96.44 82 GLU A N 1
ATOM 598 C CA . GLU A 1 82 ? -8.306 -7.985 12.370 1.00 96.44 82 GLU A CA 1
ATOM 599 C C . GLU A 1 82 ? -9.175 -9.043 11.696 1.00 96.44 82 GLU A C 1
ATOM 601 O O . GLU A 1 82 ? -10.100 -8.711 10.957 1.00 96.44 82 GLU A O 1
ATOM 606 N N . LYS A 1 83 ? -8.851 -10.315 11.918 1.00 95.50 83 LYS A N 1
ATOM 607 C CA . LYS A 1 83 ? -9.663 -11.455 11.508 1.00 95.50 83 LYS A CA 1
ATOM 608 C C . LYS A 1 83 ? -9.468 -12.603 12.496 1.00 95.50 83 LYS A C 1
ATOM 610 O O . LYS A 1 83 ? -8.340 -13.053 12.692 1.00 95.50 83 LYS A O 1
ATOM 615 N N . ASP A 1 84 ? -10.563 -13.125 13.042 1.00 94.44 84 ASP A N 1
ATOM 616 C CA . ASP A 1 84 ? -10.587 -14.297 13.930 1.00 94.44 84 ASP A CA 1
ATOM 617 C C . ASP A 1 84 ? -9.614 -14.178 15.127 1.00 94.44 84 ASP A C 1
ATOM 619 O O . ASP A 1 84 ? -8.916 -15.124 15.491 1.00 94.44 84 ASP A O 1
ATOM 623 N N . GLY A 1 85 ? -9.515 -12.984 15.718 1.00 93.12 85 GLY A N 1
ATOM 624 C CA . GLY A 1 85 ? -8.619 -12.661 16.831 1.00 93.12 85 GLY A CA 1
ATOM 625 C C . GLY A 1 85 ? -7.161 -12.426 16.428 1.00 93.12 85 GLY A C 1
ATOM 626 O O . GLY A 1 85 ? -6.309 -12.223 17.294 1.00 93.12 85 GLY A O 1
ATOM 627 N N . ARG A 1 86 ? -6.844 -12.453 15.128 1.00 95.19 86 ARG A N 1
ATOM 628 C CA . ARG A 1 86 ? -5.502 -12.195 14.597 1.00 95.19 86 ARG A CA 1
ATOM 629 C C . ARG A 1 86 ? -5.443 -10.827 13.944 1.00 95.19 86 ARG A C 1
ATOM 631 O O . ARG A 1 86 ? -6.321 -10.465 13.170 1.00 95.19 86 ARG A O 1
ATOM 638 N N . PHE A 1 87 ? -4.353 -10.110 14.178 1.00 95.06 87 PHE A N 1
ATOM 639 C CA . PHE A 1 87 ? -4.097 -8.811 13.565 1.00 95.06 87 PHE A CA 1
ATOM 640 C C . PHE A 1 87 ? -3.071 -8.940 12.445 1.00 95.06 87 PHE A C 1
ATOM 642 O O . PHE A 1 87 ? -2.124 -9.720 12.552 1.00 95.06 87 PHE A O 1
ATOM 649 N N . ASN A 1 88 ? -3.256 -8.168 11.377 1.00 94.81 88 ASN A N 1
ATOM 650 C CA . ASN A 1 88 ? -2.268 -8.022 10.315 1.00 94.81 88 ASN A CA 1
ATOM 651 C C . ASN A 1 88 ? -2.206 -6.569 9.842 1.00 94.81 88 ASN A C 1
ATOM 653 O O . ASN A 1 88 ? -3.224 -5.873 9.828 1.00 94.81 88 ASN A O 1
ATOM 657 N N . GLY A 1 89 ? -1.020 -6.122 9.433 1.00 93.06 89 GLY A N 1
ATOM 658 C CA . GLY A 1 89 ? -0.779 -4.760 8.972 1.00 93.06 89 GLY A CA 1
ATOM 659 C C . GLY A 1 89 ? 0.122 -4.705 7.750 1.00 93.06 89 GLY A C 1
ATOM 660 O O . GLY A 1 89 ? 0.885 -5.629 7.488 1.00 93.06 89 GLY A O 1
ATOM 661 N N . GLN A 1 90 ? 0.015 -3.625 6.982 1.00 92.75 90 GLN A N 1
ATOM 662 C CA . GLN A 1 90 ? 0.989 -3.282 5.948 1.00 92.75 90 GLN A CA 1
ATOM 663 C C . GLN A 1 90 ? 1.257 -1.781 5.945 1.00 92.75 90 GLN A C 1
ATOM 665 O O . GLN A 1 90 ? 0.369 -0.986 6.262 1.00 92.75 90 GLN A O 1
ATOM 670 N N . VAL A 1 91 ? 2.456 -1.404 5.514 1.00 91.31 91 VAL A N 1
ATOM 671 C CA . VAL A 1 91 ? 2.754 -0.020 5.154 1.00 91.31 91 VAL A CA 1
ATOM 672 C C . VAL A 1 91 ? 2.051 0.306 3.838 1.00 91.31 91 VAL A C 1
ATOM 674 O O . VAL A 1 91 ? 2.075 -0.477 2.889 1.00 91.31 91 VAL A O 1
ATOM 677 N N . CYS A 1 92 ? 1.394 1.455 3.793 1.00 89.94 92 CYS A N 1
ATOM 678 C CA . CYS A 1 92 ? 0.658 1.964 2.651 1.00 89.94 92 CYS A CA 1
ATOM 679 C C . CYS A 1 92 ? 0.971 3.450 2.509 1.00 89.94 92 CYS A C 1
ATOM 681 O O . CYS A 1 92 ? 0.921 4.196 3.478 1.00 89.94 92 CYS A O 1
ATOM 683 N N . ASN A 1 93 ? 1.278 3.891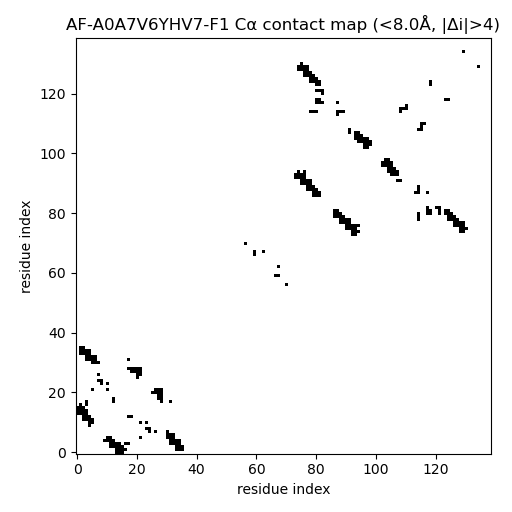 1.298 1.00 88.69 93 ASN A N 1
ATOM 684 C CA . ASN A 1 93 ? 1.496 5.301 0.986 1.00 88.69 93 ASN A CA 1
ATOM 685 C C . ASN A 1 93 ? 0.240 5.970 0.387 1.00 88.69 93 ASN A C 1
ATOM 687 O O . ASN A 1 93 ? 0.172 7.186 0.239 1.00 88.69 93 ASN A O 1
ATOM 691 N N . THR A 1 94 ? -0.762 5.166 0.021 1.00 88.88 94 THR A N 1
ATOM 692 C CA . THR A 1 94 ? -1.955 5.611 -0.703 1.00 88.88 94 THR A CA 1
ATOM 693 C C . THR A 1 94 ? -3.146 5.668 0.242 1.00 88.88 94 THR A C 1
ATOM 695 O O . THR A 1 94 ? -3.981 4.759 0.283 1.00 88.88 94 THR A O 1
ATOM 698 N N . VAL A 1 95 ? -3.218 6.762 0.996 1.00 90.00 95 VAL A N 1
ATOM 699 C CA . VAL A 1 95 ? -4.397 7.149 1.771 1.00 90.00 95 VAL A CA 1
ATOM 700 C C . VAL A 1 95 ? -4.693 8.615 1.498 1.00 90.00 95 VAL A C 1
ATOM 702 O O . VAL A 1 95 ? -3.812 9.459 1.634 1.00 90.00 95 VAL A O 1
ATOM 705 N N . PHE A 1 96 ? -5.929 8.929 1.122 1.00 89.06 96 PHE A N 1
ATOM 706 C CA . PHE A 1 96 ? -6.348 10.312 0.905 1.00 89.06 96 PHE A CA 1
ATOM 707 C C . PHE A 1 96 ? -7.805 10.530 1.298 1.00 89.06 96 PHE A C 1
ATOM 709 O O . PHE A 1 96 ? -8.639 9.622 1.251 1.00 89.06 96 PHE A O 1
ATOM 716 N N . GLN A 1 97 ? -8.110 11.757 1.707 1.00 87.88 97 GLN A N 1
ATOM 717 C CA . GLN A 1 97 ? -9.462 12.171 2.050 1.00 87.88 97 GLN A CA 1
ATOM 718 C C . GLN A 1 97 ? -10.300 12.357 0.780 1.00 87.88 97 GLN A C 1
ATOM 720 O O . GLN A 1 97 ? -9.856 12.994 -0.172 1.00 87.88 97 GLN A O 1
ATOM 725 N N . ILE A 1 98 ? -11.519 11.812 0.777 1.00 89.12 98 ILE A N 1
ATOM 726 C CA . ILE A 1 98 ? -12.459 11.920 -0.351 1.00 89.12 98 ILE A CA 1
ATOM 727 C C . ILE A 1 98 ? -13.429 13.085 -0.137 1.00 89.12 98 ILE A C 1
ATOM 729 O O . ILE A 1 98 ? -13.729 13.826 -1.067 1.00 89.12 98 ILE A O 1
ATOM 733 N N . THR A 1 99 ? -13.946 13.238 1.082 1.00 85.38 99 THR A N 1
ATOM 734 C CA . THR A 1 99 ? -14.986 14.224 1.402 1.00 85.38 99 THR A CA 1
ATOM 735 C C . THR A 1 99 ? -14.651 14.976 2.684 1.00 85.38 99 THR A C 1
ATOM 737 O O . THR A 1 99 ? -14.141 14.398 3.649 1.00 85.38 99 THR A O 1
ATOM 740 N N . SER A 1 100 ? -14.930 16.280 2.686 1.00 80.00 100 SER A N 1
ATOM 741 C CA . SER A 1 100 ? -14.782 17.170 3.845 1.00 80.00 100 SER A CA 1
ATOM 742 C C . SER A 1 100 ? -15.975 17.073 4.794 1.00 80.00 100 SER A C 1
ATOM 744 O O . SER A 1 100 ? -15.794 16.979 6.005 1.00 80.00 100 SER A O 1
ATOM 746 N N . GLU A 1 101 ? -17.187 17.032 4.245 1.00 75.62 101 GLU A N 1
ATOM 747 C CA . GLU A 1 101 ? -18.422 16.802 4.989 1.00 75.62 101 GLU A CA 1
ATOM 748 C C . GLU A 1 101 ? -18.773 15.314 4.914 1.00 75.62 101 GLU A C 1
ATOM 750 O O . GLU A 1 101 ? -18.851 14.743 3.827 1.00 75.62 101 GLU A O 1
ATOM 755 N N . LEU A 1 102 ? -18.922 14.680 6.083 1.00 78.00 102 LEU A N 1
ATOM 756 C CA . LEU A 1 102 ? -18.854 13.228 6.290 1.00 78.00 102 LEU A CA 1
ATOM 757 C C . LEU A 1 102 ? -17.449 12.680 5.982 1.00 78.00 102 LEU A C 1
ATOM 759 O O . LEU A 1 102 ? -17.111 12.416 4.835 1.00 78.00 102 LEU A O 1
ATOM 763 N N . GLN A 1 103 ? -16.621 12.516 7.014 1.00 83.06 103 GLN A N 1
ATOM 764 C CA . GLN A 1 103 ? -15.217 12.110 6.886 1.00 83.06 103 GLN A CA 1
ATOM 765 C C . GLN A 1 103 ? -15.093 10.740 6.201 1.00 83.06 103 GLN A C 1
ATOM 767 O O . GLN A 1 103 ? -15.381 9.703 6.798 1.00 83.06 103 GLN A O 1
ATOM 772 N N . ARG A 1 104 ? -14.668 10.735 4.933 1.00 91.25 104 ARG A N 1
ATOM 773 C CA . ARG A 1 10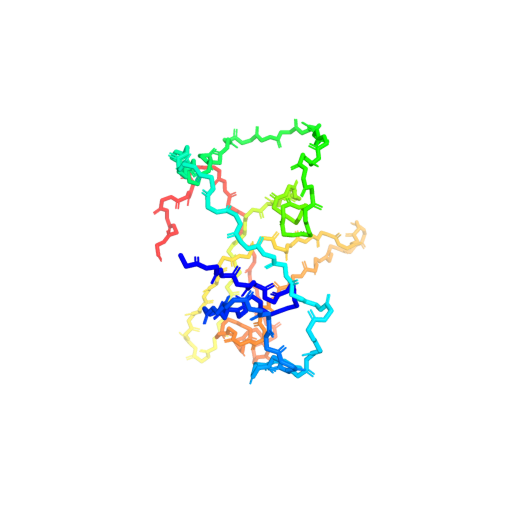4 ? -14.380 9.518 4.164 1.00 91.25 104 ARG A CA 1
ATOM 774 C C . ARG A 1 104 ? -12.955 9.560 3.648 1.00 91.25 104 ARG A C 1
ATOM 776 O O . ARG A 1 104 ? -12.485 10.600 3.185 1.00 91.25 104 ARG A O 1
ATOM 783 N N . VAL A 1 105 ? -12.307 8.404 3.670 1.00 91.88 105 VAL A N 1
ATOM 784 C CA . VAL A 1 105 ? -10.958 8.203 3.140 1.00 91.88 105 VAL A CA 1
ATOM 785 C C . VAL A 1 105 ? -10.963 7.067 2.125 1.00 91.88 105 VAL A C 1
ATOM 787 O O . VAL A 1 105 ? -11.724 6.108 2.260 1.00 91.88 105 VAL A O 1
ATOM 790 N N . ALA A 1 106 ? -10.118 7.184 1.107 1.00 92.19 106 ALA A N 1
ATOM 791 C CA . ALA A 1 106 ? -9.776 6.101 0.199 1.00 92.19 106 ALA A CA 1
ATOM 792 C C . ALA A 1 106 ? -8.431 5.516 0.624 1.00 92.19 106 ALA A C 1
ATOM 794 O O . ALA A 1 106 ? -7.508 6.259 0.956 1.00 92.19 106 ALA A O 1
ATOM 795 N N . VAL A 1 107 ? -8.324 4.190 0.580 1.00 93.50 107 VAL A N 1
ATOM 796 C CA . VAL A 1 107 ? -7.091 3.449 0.852 1.00 93.50 107 VAL A CA 1
ATOM 797 C C . VAL A 1 107 ? -6.881 2.460 -0.290 1.00 93.50 107 VAL A C 1
ATOM 799 O O . VAL A 1 107 ? -7.806 1.719 -0.626 1.00 93.50 107 VAL A O 1
ATOM 802 N N . ALA A 1 108 ? -5.684 2.424 -0.879 1.00 93.19 108 ALA A N 1
ATOM 803 C CA . ALA A 1 108 ? -5.346 1.437 -1.905 1.00 93.19 108 ALA A CA 1
ATOM 804 C C . ALA A 1 108 ? -4.454 0.335 -1.323 1.00 93.19 108 ALA A C 1
ATOM 806 O O . ALA A 1 108 ? -3.348 0.591 -0.850 1.00 93.19 108 ALA A O 1
ATOM 807 N N . LEU A 1 109 ? -4.935 -0.907 -1.381 1.00 92.56 109 LEU A N 1
ATOM 808 C CA . LEU A 1 109 ? -4.208 -2.086 -0.916 1.00 92.56 109 LEU A CA 1
ATOM 809 C C . LEU A 1 109 ? -4.001 -3.063 -2.074 1.00 92.56 109 LEU A C 1
ATOM 811 O O . LEU A 1 109 ? -4.922 -3.316 -2.851 1.00 92.56 109 LEU A O 1
ATOM 815 N N . ASN A 1 110 ? -2.808 -3.654 -2.165 1.00 90.50 110 ASN A N 1
ATOM 816 C CA . ASN A 1 110 ? -2.534 -4.696 -3.152 1.00 90.50 110 ASN A CA 1
ATOM 817 C C . ASN A 1 110 ? -3.447 -5.911 -2.912 1.00 90.50 110 ASN A C 1
ATOM 819 O O . ASN A 1 110 ? -3.579 -6.390 -1.781 1.00 90.50 110 ASN A O 1
ATOM 823 N N . ASN A 1 111 ? -4.048 -6.433 -3.987 1.00 90.38 111 ASN A N 1
ATOM 824 C CA . ASN A 1 111 ? -4.948 -7.575 -3.903 1.00 90.38 111 ASN A CA 1
ATOM 825 C C . ASN A 1 111 ? -4.291 -8.857 -3.384 1.00 90.38 111 ASN A C 1
ATOM 827 O O . ASN A 1 111 ? -4.984 -9.649 -2.754 1.00 90.38 111 ASN A O 1
ATOM 831 N N . ASN A 1 112 ? -2.980 -9.003 -3.577 1.00 91.38 112 ASN A N 1
ATOM 832 C CA . ASN A 1 112 ? -2.201 -10.161 -3.147 1.00 91.38 112 ASN A CA 1
ATOM 833 C C . ASN A 1 112 ? -1.654 -10.032 -1.709 1.00 91.38 112 ASN A C 1
ATOM 835 O O . ASN A 1 112 ? -0.881 -10.885 -1.283 1.00 91.38 112 ASN A O 1
ATOM 839 N N . ASN A 1 113 ? -2.005 -8.978 -0.955 1.00 90.69 113 ASN A N 1
ATOM 840 C CA . ASN A 1 113 ? -1.552 -8.812 0.430 1.00 90.69 113 ASN A CA 1
ATOM 841 C C . ASN A 1 113 ? -2.552 -9.418 1.435 1.00 90.69 113 ASN A C 1
ATOM 843 O O . ASN A 1 113 ? -3.760 -9.190 1.345 1.00 90.69 113 ASN A O 1
ATOM 847 N N . LEU A 1 114 ? -2.043 -10.119 2.454 1.00 93.62 114 LEU A N 1
ATOM 848 C CA . LEU A 1 114 ? -2.820 -10.656 3.573 1.00 93.62 114 LEU A CA 1
ATOM 849 C C . LEU A 1 114 ? -3.704 -9.599 4.258 1.00 93.62 114 LEU A C 1
ATOM 851 O O . LEU A 1 114 ? -4.862 -9.884 4.562 1.00 93.62 114 LEU A O 1
ATOM 855 N N . THR A 1 115 ? -3.216 -8.365 4.431 1.00 95.12 115 THR A N 1
ATOM 856 C CA . THR A 1 115 ? -4.005 -7.271 5.030 1.00 95.12 115 THR A CA 1
ATOM 857 C C . THR A 1 115 ? -5.272 -6.986 4.227 1.00 95.12 115 THR A C 1
ATOM 859 O O . THR A 1 115 ? -6.327 -6.775 4.816 1.00 95.12 115 THR A O 1
ATOM 862 N N . ASN A 1 116 ? -5.216 -7.041 2.891 1.00 95.88 116 ASN A N 1
ATOM 863 C CA . ASN A 1 116 ? -6.406 -6.861 2.054 1.00 95.88 116 ASN A CA 1
ATOM 864 C C . ASN A 1 116 ? -7.441 -7.967 2.302 1.00 95.88 116 ASN A C 1
ATOM 866 O O . ASN A 1 116 ? -8.634 -7.692 2.407 1.00 95.88 116 ASN A O 1
ATOM 870 N N . HIS A 1 117 ? -6.995 -9.218 2.447 1.00 95.81 117 HIS A N 1
ATOM 871 C CA . HIS A 1 117 ? -7.893 -10.322 2.790 1.00 95.81 117 HIS A CA 1
ATOM 872 C C . HIS A 1 117 ? -8.545 -10.132 4.166 1.00 95.81 117 HIS A C 1
ATOM 874 O O . HIS A 1 117 ? -9.718 -10.466 4.324 1.00 95.81 117 HIS A O 1
ATOM 880 N N . PHE A 1 118 ? -7.819 -9.574 5.139 1.00 97.50 118 PHE A N 1
ATOM 881 C CA . PHE A 1 118 ? -8.355 -9.283 6.472 1.00 97.50 118 PHE A CA 1
ATOM 882 C C . PHE A 1 118 ? -9.401 -8.170 6.405 1.00 97.50 118 PHE A C 1
ATOM 884 O O . PHE A 1 118 ? -10.511 -8.363 6.889 1.00 97.50 118 PHE A O 1
ATOM 891 N N . VAL A 1 119 ? -9.102 -7.070 5.704 1.00 96.62 119 VAL A N 1
ATOM 892 C CA . VAL A 1 119 ? -10.044 -5.956 5.500 1.00 96.62 119 VAL A CA 1
ATOM 893 C C . VAL A 1 119 ? -1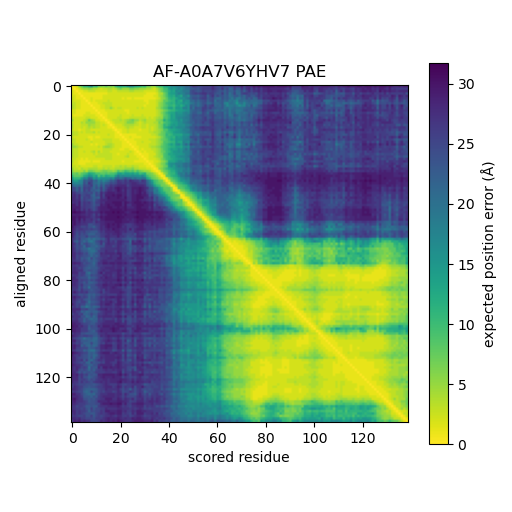1.322 -6.427 4.805 1.00 96.62 119 VAL A C 1
ATOM 895 O O . VAL A 1 119 ? -12.418 -6.080 5.239 1.00 96.62 119 VAL A O 1
ATOM 898 N N . LYS A 1 120 ? -11.211 -7.253 3.755 1.00 95.25 120 LYS A N 1
ATOM 899 C CA . LYS A 1 120 ? -12.379 -7.811 3.051 1.00 95.25 120 LYS A CA 1
ATOM 900 C C . LYS A 1 120 ? -13.219 -8.731 3.938 1.00 95.25 120 LYS A C 1
ATOM 902 O O . LYS A 1 120 ? -14.436 -8.742 3.796 1.00 95.25 120 LYS A O 1
ATOM 907 N N . ALA A 1 121 ? -12.585 -9.508 4.817 1.00 95.31 121 ALA A N 1
ATOM 908 C CA . ALA A 1 121 ? -13.284 -10.433 5.704 1.00 95.31 121 ALA A CA 1
ATOM 909 C C . ALA A 1 121 ? -13.967 -9.720 6.882 1.00 95.31 121 ALA A C 1
ATOM 911 O O . ALA A 1 121 ? -15.088 -10.070 7.234 1.00 95.31 121 ALA A O 1
ATOM 912 N N . SER A 1 122 ? -13.306 -8.729 7.484 1.00 96.25 122 SER A N 1
ATOM 913 C CA . SER A 1 122 ? -13.806 -8.035 8.676 1.00 96.25 122 SER A CA 1
ATOM 914 C C . SER A 1 122 ? -14.688 -6.830 8.364 1.00 96.25 122 SER A C 1
ATOM 916 O O . SER A 1 122 ? -15.455 -6.389 9.220 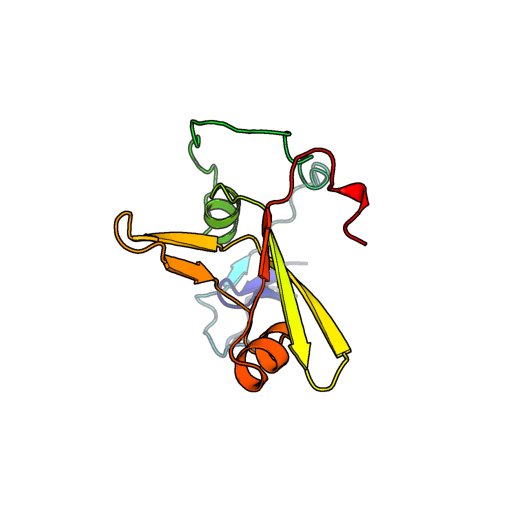1.00 96.25 122 SER A O 1
ATOM 918 N N . GLY A 1 123 ? -14.554 -6.254 7.164 1.00 95.69 123 GLY A N 1
ATOM 919 C CA . GLY A 1 123 ? -15.155 -4.968 6.807 1.00 95.69 123 GLY A CA 1
ATOM 920 C C . GLY A 1 123 ? -14.587 -3.794 7.613 1.00 95.69 123 GLY A C 1
ATOM 921 O O . GLY A 1 123 ? -15.174 -2.714 7.617 1.00 95.69 123 GLY A O 1
ATOM 922 N N . ARG A 1 124 ? -13.475 -4.002 8.329 1.00 94.56 124 ARG A N 1
ATOM 923 C CA . ARG A 1 124 ? -12.873 -3.032 9.246 1.00 94.56 124 ARG A CA 1
ATOM 924 C C . ARG A 1 124 ? -11.405 -2.830 8.914 1.00 94.56 124 ARG A C 1
ATOM 926 O O . ARG A 1 124 ? -10.681 -3.768 8.576 1.00 94.56 124 ARG A O 1
ATOM 933 N N . LEU A 1 125 ? -10.959 -1.592 9.051 1.00 96.44 125 LEU A N 1
ATOM 934 C CA . LEU A 1 125 ? -9.558 -1.221 8.935 1.00 96.44 125 LEU A CA 1
ATOM 935 C C . LEU A 1 125 ? -9.247 -0.075 9.891 1.00 96.44 125 LEU A C 1
ATOM 937 O O . LEU A 1 125 ? -10.129 0.721 10.215 1.00 96.44 125 LEU A O 1
ATOM 941 N N . THR A 1 126 ? -7.982 0.025 10.272 1.00 96.19 126 THR A N 1
ATOM 942 C CA . THR A 1 126 ? -7.421 1.176 10.978 1.00 96.19 126 THR A CA 1
ATOM 943 C C . THR A 1 126 ? -6.292 1.747 10.135 1.00 96.19 126 THR A C 1
ATOM 945 O O . THR A 1 126 ? -5.469 0.992 9.616 1.00 96.19 126 THR A O 1
ATOM 948 N N . VAL A 1 127 ? -6.249 3.074 10.005 1.00 94.56 127 VAL A N 1
ATOM 949 C CA . VAL A 1 127 ? -5.139 3.792 9.371 1.00 94.56 127 VAL A CA 1
ATOM 950 C C . VAL A 1 127 ? -4.391 4.574 10.440 1.00 94.56 127 VAL A C 1
ATOM 952 O O . VAL A 1 127 ? -4.966 5.445 11.089 1.00 94.56 127 VAL A O 1
ATOM 955 N N . SER A 1 128 ? -3.107 4.283 10.592 1.00 92.44 128 SER A N 1
ATOM 956 C CA . SER A 1 128 ? -2.183 5.033 11.439 1.00 92.44 128 SER A CA 1
ATOM 957 C C . SER A 1 128 ? -1.291 5.894 10.554 1.00 92.44 128 SER A C 1
ATOM 959 O O . SER A 1 128 ? -0.672 5.380 9.627 1.00 92.44 128 SER A O 1
ATOM 961 N N . VAL A 1 129 ? -1.238 7.198 10.820 1.00 89.44 129 VAL A N 1
ATOM 962 C CA . VAL A 1 129 ? -0.329 8.126 10.130 1.00 89.44 129 VAL A CA 1
ATOM 963 C C . VAL A 1 129 ? 1.052 7.998 10.755 1.00 89.44 129 VAL A C 1
ATOM 965 O O . VAL A 1 129 ? 1.163 8.078 11.977 1.00 89.44 129 VAL A O 1
ATOM 968 N N . LEU A 1 130 ? 2.089 7.792 9.943 1.00 85.50 130 LEU A N 1
ATOM 969 C CA . LEU A 1 130 ? 3.455 7.698 10.447 1.00 85.50 130 LEU A CA 1
ATOM 970 C C . LEU A 1 130 ? 4.132 9.061 10.397 1.00 85.50 130 LEU A C 1
ATOM 972 O O . LEU A 1 130 ? 4.175 9.717 9.355 1.00 85.50 130 LEU A O 1
ATOM 976 N N . GLY A 1 131 ? 4.664 9.469 11.547 1.00 82.19 131 GLY A N 1
ATOM 977 C CA . GLY A 1 131 ? 5.561 10.609 11.651 1.00 82.19 131 GLY A CA 1
ATOM 978 C C . GLY A 1 131 ? 6.980 10.250 11.212 1.00 82.19 131 GLY A C 1
ATOM 979 O O . GLY A 1 131 ? 7.332 9.078 11.080 1.00 82.19 131 GLY A O 1
ATOM 980 N N . LYS A 1 132 ? 7.815 11.278 11.023 1.00 79.62 132 LYS A N 1
ATOM 981 C CA . LYS A 1 132 ? 9.244 11.104 10.707 1.00 79.62 132 LYS A CA 1
ATOM 982 C C . LYS A 1 132 ? 10.006 10.348 11.804 1.00 79.62 132 LYS A C 1
ATOM 984 O O . LYS A 1 132 ? 10.951 9.635 11.501 1.00 79.62 132 LYS A O 1
ATOM 989 N N . ASP A 1 133 ? 9.540 10.427 13.045 1.00 83.12 133 ASP A N 1
ATOM 990 C CA . ASP A 1 133 ? 10.197 9.797 14.195 1.00 83.12 133 ASP A CA 1
ATOM 991 C C . ASP A 1 133 ? 9.890 8.292 14.333 1.00 83.12 133 ASP A C 1
ATOM 993 O O . ASP A 1 133 ? 10.425 7.635 15.219 1.00 83.12 133 ASP A O 1
ATOM 997 N N . ASN A 1 134 ? 9.023 7.731 13.479 1.00 72.25 134 ASN A N 1
ATOM 998 C CA . ASN A 1 134 ? 8.517 6.355 13.602 1.00 72.25 134 ASN A CA 1
ATOM 999 C C . ASN A 1 134 ? 9.032 5.397 12.519 1.00 72.25 134 ASN A C 1
ATOM 1001 O O . ASN A 1 134 ? 8.515 4.289 12.383 1.00 72.25 134 ASN A O 1
ATOM 1005 N N . PHE A 1 135 ? 10.018 5.800 11.715 1.00 71.75 135 PHE A N 1
ATOM 1006 C CA . PHE A 1 135 ? 10.532 4.945 10.638 1.00 71.75 135 PHE A CA 1
ATOM 1007 C C . PHE A 1 135 ? 11.207 3.670 11.165 1.00 71.75 135 PHE A C 1
ATOM 1009 O O . PHE A 1 135 ? 11.033 2.610 10.568 1.00 71.75 135 PHE A O 1
ATOM 1016 N N . ASP A 1 136 ? 11.895 3.741 12.307 1.00 75.81 136 ASP A N 1
ATOM 1017 C CA . ASP A 1 136 ? 12.579 2.590 12.919 1.00 75.81 136 ASP A CA 1
ATOM 1018 C C . ASP A 1 136 ? 11.620 1.535 13.501 1.00 75.81 136 ASP A C 1
ATOM 1020 O O . ASP A 1 136 ? 12.019 0.388 13.743 1.00 75.81 136 ASP A O 1
ATOM 1024 N N . ASP A 1 137 ? 10.351 1.904 13.706 1.00 70.69 137 ASP A N 1
ATOM 1025 C CA . ASP A 1 137 ? 9.296 1.009 14.191 1.00 70.69 137 ASP A CA 1
ATOM 1026 C C . ASP A 1 137 ? 8.765 0.086 13.076 1.00 70.69 137 ASP A C 1
ATOM 1028 O O . ASP A 1 137 ? 8.075 -0.900 13.347 1.00 70.69 137 ASP A O 1
ATOM 1032 N N . ILE A 1 138 ? 9.093 0.388 11.815 1.00 65.12 138 ILE A N 1
ATOM 1033 C CA . ILE A 1 138 ? 8.718 -0.397 10.641 1.00 65.12 138 ILE A CA 1
ATOM 1034 C C . ILE A 1 138 ? 9.842 -1.400 10.340 1.00 65.12 138 ILE A C 1
ATOM 1036 O O . ILE A 1 138 ? 10.845 -1.050 9.718 1.00 65.12 138 ILE A O 1
ATOM 1040 N N . LYS A 1 139 ? 9.682 -2.657 10.768 1.00 56.94 139 LYS A N 1
ATOM 1041 C CA . LYS A 1 139 ? 10.624 -3.757 10.486 1.00 56.94 139 LYS A CA 1
ATOM 1042 C C . LYS A 1 139 ? 9.953 -4.914 9.765 1.00 56.94 139 LYS A C 1
ATOM 1044 O O . LYS A 1 139 ? 8.802 -5.242 10.129 1.00 56.94 139 LYS A O 1
#

Foldseek 3Di:
DKWKAQQPPGDIDDDPAADQADPPPGDGSVRIDIDDDDPDPDDPDPPDDPDDDDDDDDDDVVDDPVSVVVPDDFFWKKKWADDPNDIDIDIFRDKDFDDPPPTDIDGDDDPPDPRVVRCVVPVDMDIGGDDPVCPVVPD

Radius of gyration: 21.86 Å; Cα contacts (8 Å, |Δi|>4): 174; chains: 1; bounding box: 51×37×52 Å

Nearest PDB structures (foldseek):
  1i0s-assembly1_A  TM=9.449E-01  e=1.124E-04  Archaeoglobus fulgidus
  3bnk-assembly1_A  TM=9.177E-01  e=5.425E-02  Methanosarcina acetivorans
  2r6v-assembly1_A  TM=8.606E-01  e=4.297E-02  Pyrococcus horikoshii OT3
  8ct0-assembly2_B  TM=6.704E-01  e=4.054E-02  Kitasatospora aureofaciens
  3zoe-assembly1_B  TM=7.665E-01  e=2.198E-01  Thermus thermophilus HB27

Secondary structure (DSSP, 8-state):
--EEEETTT--EEESSS--SS-TTT---GGGEEE-----------S----S---S-----TT--HHHHHHTS----EEEEEEETTEEEEEEES-EEEEETTTTEEEE---TTSHHHHHHHHHS--EEEEPPGGGGGG--

Solvent-accessible surface area (backbone atoms only — not comparable to full-atom values): 9029 Å² total; per-residue (Å²): 132,50,34,23,32,28,79,86,79,62,52,74,47,80,39,97,62,65,56,77,50,42,93,87,79,65,46,50,42,88,51,44,45,77,58,77,84,68,84,77,70,72,78,73,68,79,73,77,76,70,88,76,81,81,81,81,88,69,86,65,86,86,64,49,75,69,64,59,60,73,69,60,88,67,61,51,28,41,40,34,22,46,48,98,93,40,76,42,65,42,81,37,53,50,66,48,77,74,39,88,77,69,85,38,71,49,74,68,69,60,84,91,37,70,40,43,56,25,27,70,72,55,76,42,72,46,81,43,81,57,57,89,89,48,58,86,76,68,126

pLDDT: mean 79.7, std 18.03, range [34.66, 97.5]

Mean predicted aligned error: 16.13 Å